Protein AF-W7K175-F1 (afdb_monomer)

Radius of gyration: 33.04 Å; Cα contacts (8 Å, |Δi|>4): 123; chains: 1; bounding box: 94×33×96 Å

Sequence (159 aa):
MSCLRCGCGLGGVAAGVGIFGTVAVKELTKASTVAAIAAAQEAAAAKGAVAGAEAGIKTVISGLQKLDISTLNGQTLVSYFDTTDYTNFKTIAHAINTQYDPSPCVLGRSGASESFCSWVRANFFAPQEISGKVSSTYESIEIGVTSIVSDAKKAAAAA

Solvent-accessible surface area (backbone atoms only — not comparable to full-atom values): 9034 Å² total; per-residue (Å²): 135,88,85,83,85,88,85,81,81,90,77,85,87,76,93,68,57,75,64,54,48,54,50,53,49,51,52,49,50,50,52,51,50,51,51,50,49,49,52,50,49,50,51,48,49,50,50,36,50,50,46,8,49,53,40,17,44,53,40,38,50,55,53,37,44,70,33,75,41,67,57,43,86,92,29,48,48,68,68,41,52,75,80,37,68,69,78,45,32,65,64,54,27,50,37,48,48,70,75,58,47,63,67,30,58,79,72,76,44,90,85,58,52,68,54,35,29,51,51,36,52,56,35,49,64,66,72,81,87,55,90,90,63,83,67,50,71,63,58,9,36,37,53,47,35,43,50,41,36,51,52,9,52,53,41,18,74,71,77

Mean predicted aligned error: 14.16 Å

pLDDT: mean 73.75, std 18.05, range [39.81, 94.88]

Organism: Plasmodium falciparum (isolate NF54) (NCBI:txid5843)

Nearest PDB structures (foldseek):
  7jzk-assembly2_B  TM=7.667E-01  e=3.952E-05  Plasmodium falciparum NF54
  7f9l-assembly2_B  TM=7.455E-01  e=2.096E-04  Plasmodium falciparum 3D7
  7jzk-assembly1_D  TM=7.130E-01  e=7.783E-05  Plasmodium falciparum NF54
  7f9k-assembly1_A  TM=7.420E-01  e=3.350E-04  Plasmodium falciparum 3D7
  7jzi-assembly1_B  TM=7.000E-01  e=6.888E-03  Plasmodium falciparum NF54

InterPro domains:
  IPR006373 Variant surface antigen Rifin [PF02009] (2-156)

Secondary structure (DSSP, 8-state):
-------------SSSSTTHHHHHHHHHHHHHHHHHHHHHHHHHHHHHHHHHHHHHHHHHHHHHHTTT--EETTEEHHHHHHHS-TT-HHHHHHHHHHHH--HHHHHT-BTB-HHHHHHHHHHHSS--SSTT----HHHHHHHHHHHHHHHHHHHHHT-

Structure (mmCIF, N/CA/C/O backbone):
data_AF-W7K175-F1
#
_entry.id   AF-W7K175-F1
#
loop_
_atom_site.group_PDB
_atom_site.id
_atom_site.type_symbol
_atom_site.label_atom_id
_atom_site.label_alt_id
_atom_site.label_comp_id
_atom_site.label_asym_id
_atom_site.label_entity_id
_atom_site.label_seq_id
_atom_site.pdbx_PDB_ins_code
_atom_site.Cartn_x
_atom_site.Cartn_y
_atom_site.Cartn_z
_atom_site.occupancy
_atom_site.B_iso_or_equiv
_atom_site.auth_seq_id
_atom_site.auth_comp_id
_atom_site.auth_asym_id
_atom_site.auth_atom_id
_atom_site.pdbx_PDB_model_num
ATOM 1 N N . MET A 1 1 ? -69.967 -1.216 68.287 1.00 40.09 1 MET A N 1
ATOM 2 C CA . MET A 1 1 ? -69.552 -2.557 68.738 1.00 40.09 1 MET A CA 1
ATOM 3 C C . MET A 1 1 ? -68.047 -2.646 68.584 1.00 40.09 1 MET A C 1
ATOM 5 O O . MET A 1 1 ? -67.544 -2.515 67.476 1.00 40.09 1 MET A O 1
ATOM 9 N N . SER A 1 2 ? -67.354 -2.746 69.707 1.00 51.72 2 SER A N 1
ATOM 10 C CA . SER A 1 2 ? -65.907 -2.890 69.814 1.00 51.72 2 SER A CA 1
ATOM 11 C C . SER A 1 2 ? -65.439 -4.241 69.274 1.00 51.72 2 SER A C 1
ATOM 13 O O . SER A 1 2 ? -66.103 -5.239 69.524 1.00 51.72 2 SER A O 1
ATOM 15 N N . CYS A 1 3 ? -64.247 -4.278 68.680 1.00 49.62 3 CYS A N 1
ATOM 16 C CA . CYS A 1 3 ? -63.283 -5.344 68.946 1.00 49.62 3 CYS A CA 1
ATOM 17 C C . CYS A 1 3 ? -61.890 -4.723 69.084 1.00 49.62 3 CYS A C 1
ATOM 19 O O . CYS A 1 3 ? -61.283 -4.231 68.139 1.00 49.62 3 CYS A O 1
ATOM 21 N N . LEU A 1 4 ? -61.457 -4.713 70.338 1.00 47.25 4 LEU A N 1
ATOM 22 C CA . LEU A 1 4 ? -60.139 -4.402 70.860 1.00 47.25 4 LEU A CA 1
ATOM 23 C C . LEU A 1 4 ? -59.215 -5.624 70.656 1.00 47.25 4 LEU A C 1
ATOM 25 O O . LEU A 1 4 ? -59.696 -6.750 70.748 1.00 47.25 4 LEU A O 1
ATOM 29 N N . ARG A 1 5 ? -57.898 -5.367 70.584 1.00 48.91 5 ARG A N 1
ATOM 30 C CA . ARG A 1 5 ? -56.736 -6.264 70.832 1.00 48.91 5 ARG A CA 1
ATOM 31 C C . ARG A 1 5 ? -56.058 -6.854 69.588 1.00 48.91 5 ARG A C 1
ATOM 33 O O . ARG A 1 5 ? -56.658 -7.583 68.822 1.00 48.91 5 ARG A O 1
ATOM 40 N N . CYS A 1 6 ? -54.844 -6.402 69.269 1.00 51.56 6 CYS A N 1
ATOM 41 C CA . CYS A 1 6 ? -53.541 -6.691 69.906 1.00 51.56 6 CYS A CA 1
ATOM 42 C C . CYS A 1 6 ? -52.856 -7.872 69.203 1.00 51.56 6 CYS A C 1
ATOM 44 O O . CYS A 1 6 ? -53.054 -9.025 69.568 1.00 51.56 6 CYS A O 1
ATOM 46 N N . GLY A 1 7 ? -52.032 -7.546 68.207 1.00 47.09 7 GLY A N 1
ATOM 47 C CA . GLY A 1 7 ? -50.943 -8.386 67.722 1.00 47.09 7 GLY A CA 1
ATOM 48 C C . GLY A 1 7 ? -49.642 -7.635 67.973 1.00 47.09 7 GLY A C 1
ATOM 49 O O . GLY A 1 7 ? -49.230 -6.806 67.169 1.00 47.09 7 GLY A O 1
ATOM 50 N N . CYS A 1 8 ? -49.067 -7.852 69.150 1.00 46.47 8 CYS A N 1
ATOM 51 C CA . CYS A 1 8 ? -47.736 -7.400 69.513 1.00 46.47 8 CYS A CA 1
ATOM 52 C C . CYS A 1 8 ? -46.697 -8.248 68.765 1.00 46.47 8 CYS A C 1
ATOM 54 O O . CYS A 1 8 ? -46.820 -9.469 68.747 1.00 46.47 8 CYS A O 1
ATOM 56 N N . GLY A 1 9 ? -45.645 -7.606 68.257 1.00 43.59 9 GLY A N 1
ATOM 57 C CA . GLY A 1 9 ? -44.321 -8.220 68.236 1.00 43.59 9 GLY A CA 1
ATOM 58 C C . GLY A 1 9 ? -43.821 -8.798 66.911 1.00 43.59 9 GLY A C 1
ATOM 59 O O . GLY A 1 9 ? -44.241 -9.857 66.471 1.00 43.59 9 GLY A O 1
ATOM 60 N N . LEU A 1 10 ? -42.769 -8.134 66.425 1.00 50.47 10 LEU A N 1
ATOM 61 C CA . LEU A 1 10 ? -41.490 -8.749 66.048 1.00 50.47 10 LEU A CA 1
ATOM 62 C C . LEU A 1 10 ? -41.441 -9.662 64.813 1.00 50.47 10 LEU A C 1
ATOM 64 O O . LEU A 1 10 ? -41.695 -10.858 64.851 1.00 50.47 10 LEU A O 1
ATOM 68 N N . GLY A 1 11 ? -40.893 -9.063 63.760 1.00 39.81 11 GLY A N 1
ATOM 69 C CA . GLY A 1 11 ? -40.280 -9.709 62.606 1.00 39.81 11 GLY A CA 1
ATOM 70 C C . GLY A 1 11 ? -40.112 -8.631 61.543 1.00 39.81 11 GLY A C 1
ATOM 71 O O . GLY A 1 11 ? -40.943 -8.483 60.665 1.00 39.81 11 GLY A O 1
ATOM 72 N N . GLY A 1 12 ? -39.204 -7.669 61.710 1.00 50.69 12 GLY A N 1
ATOM 73 C CA . GLY A 1 12 ? -37.810 -7.933 61.379 1.00 50.69 12 GLY A CA 1
ATOM 74 C C . GLY A 1 12 ? -37.719 -8.255 59.886 1.00 50.69 12 GLY A C 1
ATOM 75 O O . GLY A 1 12 ? -38.095 -9.346 59.489 1.00 50.69 12 GLY A O 1
ATOM 76 N N . VAL A 1 13 ? -37.187 -7.324 59.087 1.00 48.06 13 VAL A N 1
ATOM 77 C CA . VAL A 1 13 ? -36.948 -7.450 57.631 1.00 48.06 13 VAL A CA 1
ATOM 78 C C . VAL A 1 13 ? -38.139 -7.094 56.722 1.00 48.06 13 VAL A C 1
ATOM 80 O O . VAL A 1 13 ? -38.710 -7.936 56.048 1.00 48.06 13 VAL A O 1
ATOM 83 N N . ALA A 1 14 ? -38.450 -5.799 56.602 1.00 44.28 14 ALA A N 1
ATOM 84 C CA . ALA A 1 14 ? -39.035 -5.267 55.356 1.00 44.28 14 ALA A CA 1
ATOM 85 C C . ALA A 1 14 ? -38.756 -3.771 55.096 1.00 44.28 14 ALA A C 1
ATOM 87 O O . ALA A 1 14 ? -39.122 -3.256 54.047 1.00 44.28 14 ALA A O 1
ATOM 88 N N . ALA A 1 15 ? -38.060 -3.062 55.993 1.00 41.31 15 ALA A N 1
ATOM 89 C CA . ALA A 1 15 ? -37.684 -1.656 55.791 1.00 41.31 15 ALA A CA 1
ATOM 90 C C . ALA A 1 15 ? -36.301 -1.473 55.121 1.00 41.31 15 ALA A C 1
ATOM 92 O O . ALA A 1 15 ? -35.756 -0.375 55.119 1.00 41.31 15 ALA A O 1
ATOM 93 N N . GLY A 1 16 ? -35.715 -2.547 54.574 1.00 50.16 16 GLY A N 1
ATOM 94 C CA . GLY A 1 16 ? -34.342 -2.559 54.047 1.00 50.16 16 GLY A CA 1
ATOM 95 C C . GLY A 1 16 ? -34.191 -2.947 52.573 1.00 50.16 16 GLY A C 1
ATOM 96 O O . GLY A 1 16 ? -33.074 -2.978 52.084 1.00 50.16 16 GLY A O 1
ATOM 97 N N . VAL A 1 17 ? -35.271 -3.243 51.842 1.00 46.94 17 VAL A N 1
ATOM 98 C CA . VAL A 1 17 ? -35.187 -3.642 50.415 1.00 46.94 17 VAL A CA 1
ATOM 99 C C . VAL A 1 17 ? -35.672 -2.544 49.455 1.00 46.94 17 VAL A C 1
ATOM 101 O O . VAL A 1 17 ? -35.389 -2.599 48.265 1.00 46.94 17 VAL A O 1
ATOM 104 N N . GLY A 1 18 ? -36.317 -1.480 49.946 1.00 41.06 18 GLY A N 1
ATOM 105 C CA . GLY A 1 18 ? -36.782 -0.376 49.089 1.00 41.06 18 GLY A CA 1
ATOM 106 C C . GLY A 1 18 ? -35.688 0.608 48.645 1.00 41.06 18 GLY A C 1
ATOM 107 O O . GLY A 1 18 ? -35.801 1.224 47.588 1.00 41.06 18 GLY A O 1
ATOM 108 N N . ILE A 1 19 ? -34.611 0.745 49.426 1.00 53.12 19 ILE A N 1
ATOM 109 C CA . ILE A 1 19 ? -33.568 1.763 49.190 1.00 53.12 19 ILE A CA 1
ATOM 110 C C . ILE A 1 19 ? -32.304 1.136 48.585 1.00 53.12 19 ILE A C 1
ATOM 112 O O . ILE A 1 19 ? -31.720 1.690 47.659 1.00 53.12 19 ILE A O 1
ATOM 116 N N . PHE A 1 20 ? -31.927 -0.071 49.021 1.00 49.88 20 PHE A N 1
ATOM 117 C CA . PHE A 1 20 ? -30.801 -0.801 48.429 1.00 49.88 20 PHE A CA 1
ATOM 118 C C . PHE A 1 20 ? -31.150 -1.433 47.077 1.00 49.88 20 PHE A C 1
ATOM 120 O O . PHE A 1 20 ? -30.280 -1.529 46.219 1.00 49.88 20 PHE A O 1
ATOM 127 N N . GLY A 1 21 ? -32.416 -1.807 46.849 1.00 43.22 21 GLY A N 1
ATOM 128 C CA . GLY A 1 21 ? -32.866 -2.354 45.567 1.00 43.22 21 GLY A CA 1
ATOM 129 C C . GLY A 1 21 ? -32.820 -1.327 44.435 1.00 43.22 21 GLY A C 1
ATOM 130 O O . GLY A 1 21 ? -32.358 -1.636 43.345 1.00 43.22 21 GLY A O 1
ATOM 131 N N . THR A 1 22 ? -33.218 -0.076 44.688 1.00 48.12 22 THR A N 1
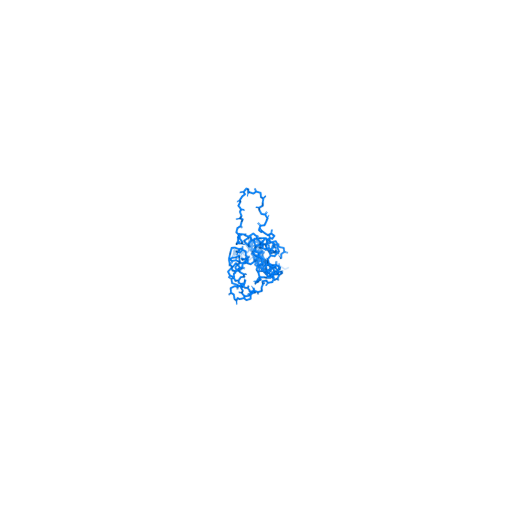ATOM 132 C CA . THR A 1 22 ? -33.179 0.982 43.664 1.00 48.12 22 THR A CA 1
ATOM 133 C C . THR A 1 22 ? -31.757 1.439 43.361 1.00 48.12 22 THR A C 1
ATOM 135 O O . THR A 1 22 ? -31.437 1.622 42.190 1.00 48.12 22 THR A O 1
ATOM 138 N N . VAL A 1 23 ? -30.885 1.561 44.369 1.00 52.12 23 VAL A N 1
ATOM 139 C CA . VAL A 1 23 ? -29.461 1.891 44.175 1.00 52.12 23 VAL A CA 1
ATOM 140 C C . VAL A 1 23 ? -28.723 0.756 43.461 1.00 52.12 23 VAL A C 1
ATOM 142 O O . VAL A 1 23 ? -28.080 1.010 42.448 1.00 52.12 23 VAL A O 1
ATOM 145 N N . ALA A 1 24 ? -28.880 -0.499 43.895 1.00 51.44 24 ALA A N 1
ATOM 146 C CA . ALA A 1 24 ? -28.245 -1.644 43.237 1.00 51.44 24 ALA A CA 1
ATOM 147 C C . ALA A 1 24 ? -28.731 -1.829 41.789 1.00 51.44 24 ALA A C 1
ATOM 149 O O . ALA A 1 24 ? -27.925 -2.114 40.908 1.00 51.44 24 ALA A O 1
ATOM 150 N N . VAL A 1 25 ? -30.021 -1.602 41.508 1.00 54.72 25 VAL A N 1
ATOM 151 C CA . VAL A 1 25 ? -30.558 -1.642 40.138 1.00 54.72 25 VAL A CA 1
ATOM 152 C C . VAL A 1 25 ? -30.046 -0.472 39.299 1.00 54.72 25 VAL A C 1
ATOM 154 O O . VAL A 1 25 ? -29.736 -0.673 38.127 1.00 54.72 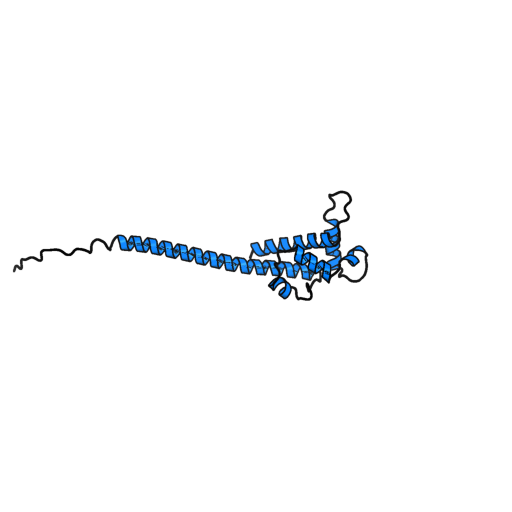25 VAL A O 1
ATOM 157 N N . LYS A 1 26 ? -29.905 0.740 39.853 1.00 50.31 26 LYS A N 1
ATOM 158 C CA . LYS A 1 26 ? -29.358 1.895 39.112 1.00 50.31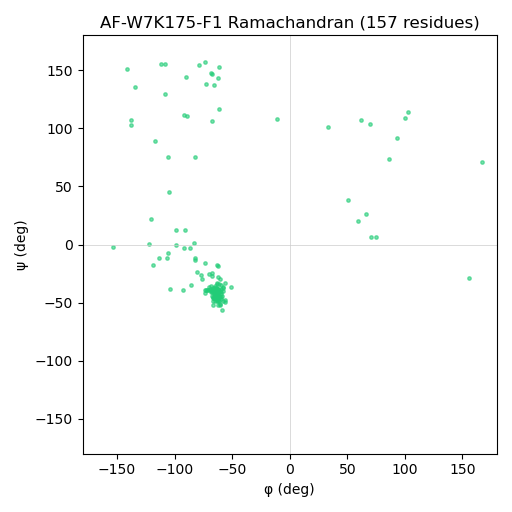 26 LYS A CA 1
ATOM 159 C C . LYS A 1 26 ? -27.889 1.693 38.753 1.00 50.31 26 LYS A C 1
ATOM 161 O O . LYS A 1 26 ? -27.507 2.010 37.629 1.00 50.31 26 LYS A O 1
ATOM 166 N N . GLU A 1 27 ? -27.104 1.126 39.664 1.00 55.06 27 GLU A N 1
ATOM 167 C CA . GLU A 1 27 ? -25.693 0.803 39.440 1.00 55.06 27 GLU A CA 1
ATOM 168 C C . GLU A 1 27 ? -25.518 -0.391 38.487 1.00 55.06 27 GLU A C 1
ATOM 170 O O . GLU A 1 27 ? -24.692 -0.322 37.581 1.00 55.06 27 GLU A O 1
ATOM 175 N N . LEU A 1 28 ? -26.354 -1.435 38.582 1.00 51.66 28 LEU A N 1
ATOM 176 C CA . LEU A 1 28 ? -26.378 -2.548 37.619 1.00 51.66 28 LEU A CA 1
ATOM 177 C C . LEU A 1 28 ? -26.790 -2.064 36.223 1.00 51.66 28 LEU A C 1
ATOM 179 O O . LEU A 1 28 ? -26.155 -2.418 35.235 1.00 51.66 28 LEU A O 1
ATOM 183 N N . THR A 1 29 ? -27.800 -1.195 36.131 1.00 54.19 29 THR A N 1
ATOM 184 C CA . THR A 1 29 ? -28.245 -0.609 34.856 1.00 54.19 29 THR A CA 1
ATOM 185 C C . THR A 1 29 ? -27.152 0.272 34.249 1.00 54.19 29 THR A C 1
ATOM 187 O O . THR A 1 29 ? -26.919 0.189 33.051 1.00 54.19 29 THR A O 1
ATOM 190 N N . LYS A 1 30 ? -26.426 1.063 35.053 1.00 53.47 30 LYS A N 1
ATOM 191 C CA . LYS A 1 30 ? -25.253 1.832 34.598 1.00 53.47 30 LYS A CA 1
ATOM 192 C C . LYS A 1 30 ? -24.106 0.930 34.143 1.00 53.47 30 LYS A C 1
ATOM 194 O O . LYS A 1 30 ? -23.511 1.188 33.105 1.00 53.47 30 LYS A O 1
ATOM 199 N N . ALA A 1 31 ? -23.800 -0.131 34.883 1.00 53.00 31 ALA A N 1
ATOM 200 C CA . ALA A 1 31 ? -22.767 -1.088 34.495 1.00 53.00 31 ALA A CA 1
ATOM 201 C C . ALA A 1 31 ? -23.145 -1.826 33.199 1.00 53.00 31 ALA A C 1
ATOM 203 O O . ALA A 1 31 ? -22.307 -2.006 32.321 1.00 53.00 31 ALA A O 1
ATOM 204 N N . SER A 1 32 ? -24.422 -2.183 33.042 1.00 50.81 32 SER A N 1
ATOM 205 C CA . SER A 1 32 ? -24.964 -2.820 31.841 1.00 50.81 32 SER A CA 1
ATOM 206 C C . SER A 1 32 ? -24.961 -1.882 30.633 1.00 50.81 32 SER A C 1
ATOM 208 O O . SER A 1 32 ? -24.594 -2.313 29.543 1.00 50.81 32 SER A O 1
ATOM 210 N N . THR A 1 33 ? -25.288 -0.596 30.802 1.00 54.56 33 THR A N 1
ATOM 211 C CA . THR A 1 33 ? -25.208 0.379 29.705 1.00 54.56 33 THR A CA 1
ATOM 212 C C . THR A 1 33 ? -23.769 0.699 29.328 1.00 54.56 33 THR A C 1
ATOM 214 O O . THR A 1 33 ? -23.474 0.776 28.142 1.00 54.56 33 THR A O 1
ATOM 217 N N . VAL A 1 34 ? -22.853 0.819 30.292 1.00 53.50 34 VAL A N 1
ATOM 218 C CA . VAL A 1 34 ? -21.418 0.998 30.012 1.00 53.50 34 VAL A CA 1
ATOM 219 C C . VAL A 1 34 ? -20.852 -0.219 29.282 1.00 53.50 34 VAL A C 1
ATOM 221 O O . VAL A 1 34 ? -20.154 -0.048 28.289 1.00 53.50 34 VAL A O 1
ATOM 224 N N . ALA A 1 35 ? -21.199 -1.437 29.704 1.00 56.44 35 ALA A N 1
ATOM 225 C CA . ALA A 1 35 ? -20.787 -2.659 29.018 1.00 56.44 35 ALA A CA 1
ATOM 226 C C . ALA A 1 35 ? -21.383 -2.764 27.604 1.00 56.44 35 ALA A C 1
ATOM 228 O O . ALA A 1 35 ? -20.685 -3.162 26.677 1.00 56.44 35 ALA A O 1
ATOM 229 N N . ALA A 1 36 ? -22.644 -2.366 27.412 1.00 49.19 36 ALA A N 1
ATOM 230 C CA . ALA A 1 36 ? -23.282 -2.343 26.097 1.00 49.19 36 ALA A CA 1
ATOM 231 C C . ALA A 1 36 ? -22.670 -1.282 25.169 1.00 49.19 36 ALA A C 1
ATOM 233 O O . ALA A 1 36 ? -22.476 -1.554 23.989 1.00 49.19 36 ALA A O 1
ATOM 234 N N . ILE A 1 37 ? -22.327 -0.099 25.690 1.00 52.72 37 ILE A N 1
ATOM 235 C CA . ILE A 1 37 ? -21.631 0.952 24.937 1.00 52.72 37 ILE A CA 1
ATOM 236 C C . ILE A 1 37 ? -20.219 0.492 24.586 1.00 52.72 37 ILE A C 1
ATOM 238 O O . ILE A 1 37 ? -19.830 0.617 23.434 1.00 52.72 37 ILE A O 1
ATOM 242 N N . ALA A 1 38 ? -19.484 -0.100 25.530 1.00 55.59 38 ALA A N 1
ATOM 243 C CA . ALA A 1 38 ? -18.162 -0.657 25.271 1.00 55.59 38 ALA A CA 1
ATOM 244 C C . ALA A 1 38 ? -18.228 -1.758 24.204 1.00 55.59 38 ALA A C 1
ATOM 246 O O . ALA A 1 38 ? -17.489 -1.701 23.233 1.00 55.59 38 ALA A O 1
ATOM 247 N N . ALA A 1 39 ? -19.170 -2.698 24.304 1.00 59.44 39 ALA A N 1
ATOM 248 C CA . ALA A 1 39 ? -19.360 -3.743 23.299 1.00 59.44 39 ALA A CA 1
ATOM 249 C C . ALA A 1 39 ? -19.793 -3.184 21.933 1.00 59.44 39 ALA A C 1
ATOM 251 O O . ALA A 1 39 ? -19.334 -3.663 20.900 1.00 59.44 39 ALA A O 1
ATOM 252 N N . ALA A 1 40 ? -20.652 -2.162 21.902 1.00 48.00 40 ALA A N 1
ATOM 253 C CA . ALA A 1 40 ? -21.051 -1.489 20.669 1.00 48.00 40 ALA A CA 1
ATOM 254 C C . ALA A 1 40 ? -19.894 -0.696 20.051 1.00 48.00 40 ALA A C 1
ATOM 256 O O . ALA A 1 40 ? -19.770 -0.660 18.833 1.00 48.00 40 ALA A O 1
ATOM 257 N N . GLN A 1 41 ? -19.041 -0.095 20.876 1.00 49.34 41 GLN A N 1
ATOM 258 C CA . GLN A 1 41 ? -17.866 0.657 20.458 1.00 49.34 41 GLN A CA 1
ATOM 259 C C . GLN A 1 41 ? -16.759 -0.277 19.967 1.00 49.34 41 GLN A C 1
ATOM 261 O O . GLN A 1 41 ? -16.172 0.006 18.933 1.00 49.34 41 GLN A O 1
ATOM 266 N N . GLU A 1 42 ? -16.550 -1.422 20.616 1.00 60.72 42 GLU A N 1
ATOM 267 C CA . GLU A 1 42 ? -15.683 -2.508 20.140 1.00 60.72 42 GLU A CA 1
ATOM 268 C C . GLU A 1 42 ? -16.207 -3.102 18.829 1.00 60.72 42 GLU A C 1
ATOM 270 O O . GLU A 1 42 ? -15.459 -3.261 17.871 1.00 60.72 42 GLU A O 1
ATOM 275 N N . ALA A 1 43 ? -17.513 -3.366 18.724 1.00 59.25 43 ALA A N 1
ATOM 276 C CA . ALA A 1 43 ? -18.114 -3.859 17.487 1.00 59.25 43 ALA A CA 1
ATOM 277 C C . ALA A 1 43 ? -18.060 -2.817 16.358 1.00 59.25 43 ALA A C 1
ATOM 279 O O . ALA A 1 43 ? -17.847 -3.178 15.203 1.00 59.25 43 ALA A O 1
ATOM 280 N N . ALA A 1 44 ? -18.246 -1.532 16.667 1.00 53.34 44 ALA A N 1
ATOM 281 C CA . ALA A 1 44 ? -18.104 -0.439 15.710 1.00 53.34 44 ALA A CA 1
ATOM 282 C C . ALA A 1 44 ? -16.639 -0.233 15.306 1.00 53.34 44 ALA A C 1
ATOM 284 O O . ALA A 1 44 ? -16.371 -0.033 14.127 1.00 53.34 44 ALA A O 1
ATOM 285 N N . ALA A 1 45 ? -15.695 -0.353 16.241 1.00 58.59 45 ALA A N 1
ATOM 286 C CA . ALA A 1 45 ? -14.262 -0.294 15.974 1.00 58.59 45 ALA A CA 1
ATOM 287 C C . ALA A 1 45 ? -13.808 -1.481 15.119 1.00 58.59 45 ALA A C 1
ATOM 289 O O . ALA A 1 45 ? -13.084 -1.286 14.150 1.00 58.59 45 ALA A O 1
ATOM 290 N N . ALA A 1 46 ? -14.290 -2.691 15.405 1.00 64.50 46 ALA A N 1
ATOM 291 C CA . ALA A 1 46 ? -14.022 -3.875 14.597 1.00 64.50 46 ALA A CA 1
ATOM 292 C C . ALA A 1 46 ? -14.615 -3.741 13.186 1.00 64.50 46 ALA A C 1
ATOM 294 O O . ALA A 1 46 ? -13.931 -4.015 12.205 1.00 64.50 46 ALA A O 1
ATOM 295 N N . LYS A 1 47 ? -15.861 -3.263 13.060 1.00 65.38 47 LYS A N 1
ATOM 296 C CA . LYS A 1 47 ? -16.487 -3.007 11.751 1.00 65.38 47 LYS A CA 1
ATOM 297 C C . LYS A 1 47 ? -15.768 -1.911 10.967 1.00 65.38 47 LYS A C 1
ATOM 299 O O . LYS A 1 47 ? -15.543 -2.092 9.777 1.00 65.38 47 LYS A O 1
ATOM 304 N N . GLY A 1 48 ? -15.382 -0.819 11.625 1.00 66.62 48 GLY A N 1
ATOM 305 C CA . GLY A 1 48 ? -14.597 0.258 11.021 1.00 66.62 48 GLY A CA 1
ATOM 306 C C . GLY A 1 48 ? -13.196 -0.200 10.616 1.00 66.62 48 GLY A C 1
ATOM 307 O O . GLY A 1 48 ? -12.719 0.160 9.549 1.00 66.62 48 GLY A O 1
ATOM 308 N N . ALA A 1 49 ? -12.555 -1.070 11.402 1.00 75.19 49 ALA A N 1
ATOM 309 C CA . ALA A 1 49 ? -11.263 -1.656 11.053 1.00 75.19 49 ALA A CA 1
ATOM 310 C C . ALA A 1 49 ? -11.354 -2.568 9.819 1.00 75.19 49 ALA A C 1
ATOM 312 O O . ALA A 1 49 ? -10.475 -2.513 8.961 1.00 75.19 49 ALA A O 1
ATOM 313 N N . VAL A 1 50 ? -12.420 -3.369 9.702 1.00 78.44 50 VAL A N 1
ATOM 314 C CA . VAL A 1 50 ? -12.670 -4.209 8.518 1.00 78.44 50 VAL A CA 1
ATOM 315 C C . VAL A 1 50 ? -12.966 -3.340 7.294 1.00 78.44 50 VAL A C 1
ATOM 317 O O . VAL A 1 50 ? -12.268 -3.464 6.291 1.00 78.44 50 VAL A O 1
ATOM 320 N N . ALA A 1 51 ? -13.910 -2.399 7.399 1.00 78.75 51 ALA A N 1
ATOM 321 C CA . ALA A 1 51 ? -14.257 -1.490 6.304 1.00 78.75 51 ALA A CA 1
ATOM 322 C C . ALA A 1 51 ? -13.051 -0.646 5.849 1.00 78.75 51 ALA A C 1
ATOM 324 O O . ALA A 1 51 ? -12.810 -0.485 4.651 1.00 78.75 51 ALA A O 1
ATOM 325 N N . GLY A 1 52 ? -12.244 -0.169 6.799 1.00 78.88 52 GLY A N 1
ATOM 326 C CA . GLY A 1 52 ? -11.004 0.552 6.533 1.00 78.88 52 GLY A CA 1
ATOM 327 C C . GLY A 1 52 ? -9.954 -0.311 5.840 1.00 78.88 52 GLY A C 1
ATOM 328 O O . GLY A 1 52 ? -9.350 0.126 4.860 1.00 78.88 52 GLY A O 1
ATOM 329 N N . ALA A 1 53 ? -9.753 -1.553 6.286 1.00 80.75 53 ALA A N 1
ATOM 330 C CA . ALA A 1 53 ? -8.839 -2.481 5.623 1.00 80.75 53 ALA A CA 1
ATOM 331 C C . ALA A 1 53 ? -9.281 -2.780 4.181 1.00 80.75 53 ALA A C 1
ATOM 333 O O . ALA A 1 53 ? -8.460 -2.695 3.268 1.00 80.75 53 ALA A O 1
ATOM 334 N N . GLU A 1 54 ? -10.571 -3.038 3.951 1.00 83.38 54 GLU A N 1
ATOM 335 C CA . GLU A 1 54 ? -11.126 -3.262 2.610 1.00 83.38 54 GLU A CA 1
ATOM 336 C C . GLU A 1 54 ? -10.942 -2.034 1.702 1.00 83.38 54 GLU A C 1
ATOM 338 O O . GLU A 1 54 ? -10.501 -2.164 0.555 1.00 83.38 54 GLU A O 1
ATOM 343 N N . ALA A 1 55 ? -11.219 -0.829 2.210 1.00 86.19 55 ALA A N 1
ATOM 344 C CA . ALA A 1 55 ? -11.027 0.421 1.474 1.00 86.19 55 ALA A CA 1
ATOM 345 C C . ALA A 1 55 ? -9.548 0.677 1.133 1.00 86.19 55 ALA A C 1
ATOM 347 O O . ALA A 1 55 ? -9.224 1.072 0.004 1.00 86.19 55 ALA A O 1
ATOM 348 N N . GLY A 1 56 ? -8.644 0.409 2.079 1.00 86.00 56 GLY A N 1
ATOM 349 C CA . GLY A 1 56 ? -7.200 0.496 1.878 1.00 86.00 56 GLY A CA 1
ATOM 350 C C . GLY A 1 56 ? -6.714 -0.484 0.810 1.00 86.00 56 GLY A C 1
ATOM 351 O O . GLY A 1 56 ? -6.105 -0.065 -0.178 1.00 86.00 56 GLY A O 1
ATOM 352 N N . ILE A 1 57 ? -7.060 -1.767 0.937 1.00 89.56 57 ILE A N 1
ATOM 353 C CA . ILE A 1 57 ? -6.701 -2.817 -0.030 1.00 89.56 57 ILE A CA 1
ATOM 354 C C . ILE A 1 57 ? -7.229 -2.469 -1.424 1.00 89.56 57 ILE A C 1
ATOM 356 O O . ILE A 1 57 ? -6.467 -2.470 -2.392 1.00 89.56 57 ILE A O 1
ATOM 360 N N . LYS A 1 58 ? -8.505 -2.085 -1.546 1.00 90.69 58 LYS A N 1
ATOM 361 C CA . LYS A 1 58 ? -9.105 -1.686 -2.828 1.00 90.69 58 LYS A CA 1
ATOM 362 C C . LYS A 1 58 ? -8.361 -0.520 -3.477 1.00 90.69 58 LYS A C 1
ATOM 364 O O . LYS A 1 58 ? -8.198 -0.498 -4.701 1.00 90.69 58 LYS A O 1
ATOM 369 N N . THR A 1 59 ? -7.896 0.433 -2.672 1.00 93.31 59 THR A N 1
ATOM 370 C CA . THR A 1 59 ? -7.113 1.581 -3.147 1.00 93.31 59 THR A CA 1
ATOM 371 C C . THR A 1 59 ? -5.748 1.145 -3.672 1.00 93.31 59 THR A C 1
ATOM 373 O O . THR A 1 59 ? -5.373 1.564 -4.769 1.00 93.31 59 THR A O 1
ATOM 376 N N . VAL A 1 60 ? -5.044 0.253 -2.965 1.00 93.38 60 VAL A N 1
ATOM 377 C CA . VAL A 1 60 ? -3.770 -0.311 -3.446 1.00 93.38 60 VAL A CA 1
ATOM 378 C C . VAL A 1 60 ? -3.971 -1.088 -4.746 1.00 93.38 60 VAL A C 1
ATOM 380 O O . VAL A 1 60 ? -3.267 -0.824 -5.718 1.00 93.38 60 VAL A O 1
ATOM 383 N N . ILE A 1 61 ? -4.963 -1.982 -4.807 1.00 93.31 61 ILE A N 1
ATOM 384 C CA . ILE A 1 61 ? -5.279 -2.766 -6.013 1.00 93.31 61 ILE A CA 1
ATOM 385 C C . ILE A 1 61 ? -5.546 -1.841 -7.202 1.00 93.31 61 ILE A C 1
ATOM 387 O O . ILE A 1 61 ? -4.946 -2.003 -8.262 1.00 93.31 61 ILE A O 1
ATOM 391 N N . SER A 1 62 ? -6.397 -0.832 -7.010 1.00 92.81 62 SER A N 1
ATOM 392 C CA . SER A 1 62 ? -6.728 0.135 -8.062 1.00 92.81 62 SER A CA 1
ATOM 393 C C . SER A 1 62 ? -5.506 0.945 -8.504 1.00 92.81 62 SER A C 1
ATOM 395 O O . SER A 1 62 ? -5.368 1.260 -9.684 1.00 92.81 62 SER A O 1
ATOM 397 N N . GLY A 1 63 ? -4.623 1.302 -7.567 1.00 93.06 63 GLY A N 1
ATOM 398 C CA . GLY A 1 63 ? -3.364 1.986 -7.852 1.00 93.06 63 GLY A CA 1
ATOM 399 C C . GLY A 1 63 ? -2.436 1.140 -8.718 1.00 93.06 63 GLY A C 1
ATOM 400 O O . GLY A 1 63 ? -1.938 1.635 -9.722 1.00 93.06 63 GLY A O 1
ATOM 401 N N . LEU A 1 64 ? -2.264 -0.140 -8.381 1.00 93.06 64 LEU A N 1
ATOM 402 C CA . LEU A 1 64 ? -1.414 -1.072 -9.126 1.00 93.06 64 LEU A CA 1
ATOM 403 C C . LEU A 1 64 ? -1.979 -1.403 -10.515 1.00 93.06 64 LEU A C 1
ATOM 405 O O . LEU A 1 64 ? -1.237 -1.398 -11.494 1.00 93.06 64 LEU A O 1
ATOM 409 N N . GLN A 1 65 ? -3.292 -1.599 -10.637 1.00 92.06 65 GLN A N 1
ATOM 410 C CA . GLN A 1 65 ? -3.931 -1.879 -11.928 1.00 92.06 65 GLN A CA 1
ATOM 411 C C . GLN A 1 65 ? -3.786 -0.729 -12.930 1.00 92.06 65 GLN A C 1
ATOM 413 O O . GLN A 1 65 ? -3.628 -0.977 -14.121 1.00 92.06 65 GLN A O 1
ATOM 418 N N . LYS A 1 66 ? -3.773 0.529 -12.466 1.00 93.38 66 LYS A N 1
ATOM 419 C CA . LYS A 1 66 ? -3.492 1.699 -13.325 1.00 93.38 66 LYS A CA 1
ATOM 420 C C . LYS A 1 66 ? -2.077 1.692 -13.915 1.00 93.38 66 LYS A C 1
ATOM 422 O O . LYS A 1 66 ? -1.820 2.426 -14.863 1.00 93.38 66 LYS A O 1
ATOM 427 N N . LEU A 1 67 ? -1.177 0.896 -13.344 1.00 92.31 67 LEU A N 1
ATOM 428 C CA . LEU A 1 67 ? 0.200 0.702 -13.797 1.00 92.31 67 LEU A CA 1
ATOM 429 C C . LEU A 1 67 ? 0.356 -0.582 -14.631 1.00 92.31 67 LEU A C 1
ATOM 431 O O . LEU A 1 67 ? 1.474 -1.042 -14.832 1.00 92.31 67 LEU A O 1
ATOM 435 N N . ASP A 1 68 ? -0.753 -1.198 -15.056 1.00 91.50 68 ASP A N 1
ATOM 436 C CA . ASP A 1 68 ? -0.806 -2.515 -15.708 1.00 91.50 68 ASP A CA 1
ATOM 437 C C . ASP A 1 68 ? -0.241 -3.670 -14.852 1.00 91.50 68 ASP A C 1
ATOM 439 O O . ASP A 1 68 ? 0.068 -4.757 -15.349 1.00 91.50 68 ASP A O 1
ATOM 443 N N . ILE A 1 69 ? -0.165 -3.484 -13.531 1.00 91.50 69 ILE A N 1
ATOM 444 C CA . ILE A 1 69 ? 0.188 -4.542 -12.583 1.00 91.50 69 ILE A CA 1
ATOM 445 C C . ILE A 1 69 ? -1.103 -5.239 -12.159 1.00 91.50 69 ILE A C 1
ATOM 447 O O . ILE A 1 69 ? -1.933 -4.669 -11.457 1.00 91.50 69 ILE A O 1
ATOM 451 N N . SER A 1 70 ? -1.276 -6.487 -12.590 1.00 90.94 70 SER A N 1
ATOM 452 C CA . SER A 1 70 ? -2.481 -7.289 -12.309 1.00 90.94 70 SER A CA 1
ATOM 453 C C . SER A 1 70 ? -2.214 -8.494 -11.406 1.00 90.94 70 SER A C 1
ATOM 455 O O . SER A 1 70 ? -3.150 -9.122 -10.907 1.00 90.94 70 SER A O 1
ATOM 457 N N . THR A 1 71 ? -0.941 -8.817 -11.180 1.00 90.56 71 THR A N 1
ATOM 458 C CA . THR A 1 71 ? -0.511 -9.939 -10.344 1.00 90.56 71 THR A CA 1
ATOM 459 C C . THR A 1 71 ? 0.714 -9.562 -9.531 1.00 90.56 71 THR A C 1
ATOM 461 O O . THR A 1 71 ? 1.506 -8.749 -9.993 1.00 90.56 71 THR A O 1
ATOM 464 N N . LEU A 1 72 ? 0.881 -10.177 -8.362 1.00 90.56 72 LEU A N 1
ATOM 465 C CA . LEU A 1 72 ? 2.099 -10.118 -7.552 1.00 90.56 72 LEU A CA 1
ATOM 466 C C . LEU A 1 72 ? 2.446 -11.526 -7.067 1.00 90.56 72 LEU A C 1
ATOM 468 O O . LEU A 1 72 ? 1.563 -12.269 -6.640 1.00 90.56 72 LEU A O 1
ATOM 472 N N . ASN A 1 73 ? 3.722 -11.916 -7.151 1.00 86.62 73 ASN A N 1
ATOM 473 C CA . ASN A 1 73 ? 4.197 -13.268 -6.812 1.00 86.62 73 ASN A CA 1
ATOM 474 C C . ASN A 1 73 ? 3.395 -14.392 -7.504 1.00 86.62 73 ASN A C 1
ATOM 476 O O . ASN A 1 73 ? 3.099 -15.421 -6.899 1.00 86.62 73 ASN A O 1
ATOM 480 N N . GLY A 1 74 ? 2.995 -14.180 -8.762 1.00 87.81 74 GLY A N 1
ATOM 481 C CA . GLY A 1 74 ? 2.197 -15.150 -9.526 1.00 87.81 74 GLY A CA 1
ATOM 482 C C . GLY A 1 74 ? 0.743 -15.303 -9.059 1.00 87.81 74 GLY A C 1
ATOM 483 O O . GLY A 1 74 ? 0.033 -16.166 -9.567 1.00 87.81 74 GLY A O 1
ATOM 484 N N . GLN A 1 75 ? 0.286 -14.472 -8.122 1.00 83.94 75 GLN A N 1
ATOM 485 C CA . GLN A 1 75 ? -1.083 -14.461 -7.610 1.00 83.94 75 GLN A CA 1
ATOM 486 C C . GLN A 1 75 ? -1.837 -13.231 -8.109 1.00 83.94 75 GLN A C 1
ATOM 488 O O . GLN A 1 75 ? -1.235 -12.197 -8.401 1.00 83.94 75 GLN A O 1
ATOM 493 N N . THR A 1 76 ? -3.168 -13.316 -8.174 1.00 89.81 76 THR A N 1
ATOM 494 C CA . THR A 1 76 ? -3.997 -12.120 -8.393 1.00 89.81 76 THR A CA 1
ATOM 495 C C . THR A 1 76 ? -3.800 -11.132 -7.245 1.00 89.81 76 THR A C 1
ATOM 497 O O . THR A 1 76 ? -3.504 -11.542 -6.122 1.00 89.81 76 THR A O 1
ATOM 500 N N . LEU A 1 77 ? -3.986 -9.834 -7.498 1.00 85.00 77 LEU A N 1
ATOM 501 C CA . LEU A 1 77 ? -3.836 -8.829 -6.440 1.00 85.00 77 LEU A CA 1
ATOM 502 C C . LEU A 1 77 ? -4.770 -9.079 -5.248 1.00 85.00 77 LEU A C 1
ATOM 504 O O . LEU A 1 77 ? -4.355 -8.884 -4.114 1.00 85.00 77 LEU A O 1
ATOM 508 N N . VAL A 1 78 ? -5.996 -9.554 -5.497 1.00 82.38 78 VAL A N 1
ATOM 509 C CA . VAL A 1 78 ? -6.948 -9.910 -4.433 1.00 82.38 78 VAL A CA 1
ATOM 510 C C . VAL A 1 78 ? -6.345 -10.991 -3.533 1.00 82.38 78 VAL A C 1
ATOM 512 O O . VAL A 1 78 ? -6.131 -10.748 -2.353 1.00 82.38 78 VAL A O 1
ATOM 515 N N . SER A 1 79 ? -5.938 -12.127 -4.109 1.00 80.88 79 SER A N 1
ATOM 516 C CA . SER A 1 79 ? -5.336 -13.235 -3.348 1.00 80.88 79 SER A CA 1
ATOM 517 C C . SER A 1 79 ? -4.030 -12.847 -2.647 1.00 80.88 79 SER A C 1
ATOM 519 O O . SER A 1 79 ? -3.725 -13.336 -1.561 1.00 80.88 79 SER A O 1
ATOM 521 N N . TYR A 1 80 ? -3.246 -11.958 -3.258 1.00 83.62 80 TYR A N 1
ATOM 522 C CA . TYR A 1 80 ? -2.010 -11.458 -2.668 1.00 83.62 80 TYR A CA 1
ATOM 523 C C . TYR A 1 80 ? -2.278 -10.639 -1.395 1.00 83.62 80 TYR A C 1
ATOM 525 O O . TYR A 1 80 ? -1.625 -10.865 -0.375 1.00 83.62 80 TYR A O 1
ATOM 533 N N . PHE A 1 81 ? -3.252 -9.724 -1.428 1.00 85.81 81 PHE A N 1
ATOM 534 C CA . PHE A 1 81 ? -3.594 -8.863 -0.289 1.00 85.81 81 PHE A CA 1
ATOM 535 C C . PHE A 1 81 ? -4.521 -9.518 0.745 1.00 85.81 81 PHE A C 1
ATOM 537 O O . PHE A 1 81 ? -4.615 -9.007 1.856 1.00 85.81 81 PHE A O 1
ATOM 544 N N . ASP A 1 82 ? -5.115 -10.676 0.445 1.00 80.56 82 ASP A N 1
ATOM 545 C CA . ASP A 1 82 ? -5.793 -11.506 1.456 1.00 80.56 82 ASP A CA 1
ATOM 546 C C . ASP A 1 82 ? -4.821 -12.001 2.542 1.00 80.56 82 ASP A C 1
ATOM 548 O O . ASP A 1 82 ? -5.215 -12.266 3.677 1.00 80.56 82 ASP A O 1
ATOM 552 N N . THR A 1 83 ? -3.538 -12.143 2.193 1.00 79.62 83 THR A N 1
ATOM 553 C CA . THR A 1 83 ? -2.492 -12.674 3.086 1.00 79.62 83 THR A CA 1
ATOM 554 C C . THR A 1 83 ? -1.365 -11.684 3.369 1.00 79.62 83 THR A C 1
ATOM 556 O O . THR A 1 83 ? -0.621 -11.858 4.335 1.00 79.62 83 THR A O 1
ATOM 559 N N . THR A 1 84 ? -1.234 -10.637 2.553 1.00 79.62 84 THR A N 1
ATOM 560 C CA . THR A 1 84 ? -0.178 -9.628 2.669 1.00 79.62 84 THR A CA 1
ATOM 561 C C . THR A 1 84 ? -0.751 -8.310 3.162 1.00 79.62 84 THR A C 1
ATOM 563 O O . THR A 1 84 ? -1.680 -7.766 2.573 1.00 79.62 84 THR A O 1
ATOM 566 N N . ASP A 1 85 ? -0.135 -7.746 4.198 1.00 86.12 85 ASP A N 1
ATOM 567 C CA . ASP A 1 85 ? -0.482 -6.417 4.697 1.00 86.12 85 ASP A CA 1
ATOM 568 C C . ASP A 1 85 ? -0.245 -5.346 3.616 1.00 86.12 85 ASP A C 1
ATOM 570 O O . ASP A 1 85 ? 0.892 -5.091 3.202 1.00 86.12 85 ASP A O 1
ATOM 574 N N . TYR A 1 86 ? -1.325 -4.686 3.185 1.00 86.62 86 TYR A N 1
ATOM 575 C CA . TYR A 1 86 ? -1.285 -3.625 2.177 1.00 86.62 86 TYR A CA 1
ATOM 576 C C . TYR A 1 86 ? -0.449 -2.413 2.617 1.00 86.62 86 TYR A C 1
ATOM 578 O O . TYR A 1 86 ? -0.044 -1.609 1.779 1.00 86.62 86 TYR A O 1
ATOM 586 N N . THR A 1 87 ? -0.174 -2.259 3.916 1.00 91.50 87 THR A N 1
ATOM 587 C CA . THR A 1 87 ? 0.655 -1.174 4.449 1.00 91.50 87 THR A CA 1
ATOM 588 C C . THR A 1 87 ? 2.155 -1.452 4.346 1.00 91.50 87 THR A C 1
ATOM 590 O O . THR A 1 87 ? 2.963 -0.522 4.473 1.00 91.50 87 THR A O 1
ATOM 593 N N . ASN A 1 88 ? 2.547 -2.700 4.067 1.00 90.31 88 ASN A N 1
ATOM 594 C CA . ASN A 1 88 ? 3.939 -3.107 3.932 1.00 90.31 88 ASN A CA 1
ATOM 595 C C . ASN A 1 88 ? 4.477 -2.796 2.527 1.00 90.31 88 ASN A C 1
ATOM 597 O O . ASN A 1 88 ? 4.665 -3.671 1.676 1.00 90.31 88 ASN A O 1
ATOM 601 N N . PHE A 1 89 ? 4.752 -1.511 2.297 1.00 91.88 89 PHE A N 1
ATOM 602 C CA . PHE A 1 89 ? 5.237 -1.007 1.012 1.00 91.88 89 PHE A CA 1
ATOM 603 C C .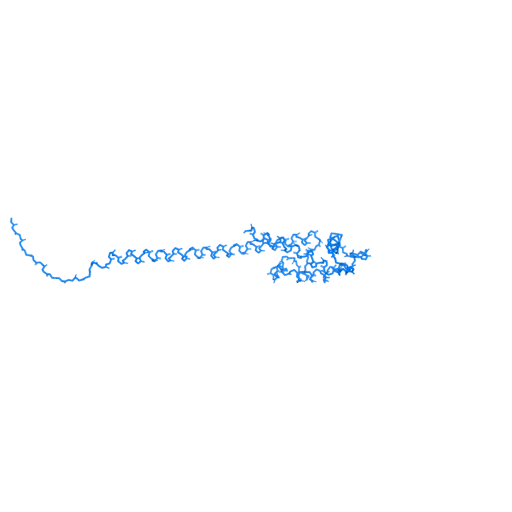 PHE A 1 89 ? 6.519 -1.706 0.532 1.00 91.88 89 PHE A C 1
ATOM 605 O O . PHE A 1 89 ? 6.675 -1.902 -0.667 1.00 91.88 89 PHE A O 1
ATOM 612 N N . LYS A 1 90 ? 7.412 -2.133 1.439 1.00 94.06 90 LYS A N 1
ATOM 613 C CA . LYS A 1 90 ? 8.663 -2.824 1.079 1.00 94.06 90 LYS A CA 1
ATOM 614 C C . LYS A 1 90 ? 8.393 -4.182 0.445 1.00 94.06 90 LYS A C 1
ATOM 616 O O . LYS A 1 90 ? 8.960 -4.504 -0.593 1.00 94.06 90 LYS A O 1
ATOM 621 N N . THR A 1 91 ? 7.498 -4.967 1.044 1.00 91.62 91 THR A N 1
ATOM 622 C CA . THR A 1 91 ? 7.114 -6.279 0.507 1.00 91.62 91 THR A CA 1
ATOM 623 C C . THR A 1 91 ? 6.441 -6.141 -0.857 1.00 91.62 91 THR A C 1
ATOM 625 O O . THR A 1 91 ? 6.755 -6.894 -1.777 1.00 91.62 91 THR A O 1
ATOM 628 N N . ILE A 1 92 ? 5.571 -5.142 -1.021 1.00 92.00 92 ILE A N 1
ATOM 629 C CA . ILE A 1 92 ? 4.918 -4.847 -2.303 1.00 92.00 92 ILE A CA 1
ATOM 630 C C . ILE A 1 92 ? 5.952 -4.399 -3.350 1.00 92.00 92 ILE A C 1
ATOM 632 O O . ILE A 1 92 ? 5.978 -4.942 -4.452 1.00 92.00 92 ILE A O 1
ATOM 636 N N . ALA A 1 93 ? 6.840 -3.462 -3.005 1.00 93.69 93 ALA A N 1
ATOM 637 C CA . ALA A 1 93 ? 7.892 -2.964 -3.891 1.00 93.69 93 ALA A CA 1
ATOM 638 C C . ALA A 1 93 ? 8.837 -4.080 -4.350 1.00 93.69 93 ALA A C 1
ATOM 640 O O . ALA A 1 93 ? 9.150 -4.179 -5.536 1.00 93.69 93 ALA A O 1
ATOM 641 N N . HIS A 1 94 ? 9.233 -4.966 -3.436 1.00 93.00 94 HIS A N 1
ATOM 642 C CA . HIS A 1 94 ? 10.042 -6.137 -3.754 1.00 93.00 94 HIS A CA 1
ATOM 643 C C . HIS A 1 94 ? 9.334 -7.082 -4.735 1.00 93.00 94 HIS A C 1
ATOM 645 O O . HIS A 1 94 ? 9.946 -7.523 -5.711 1.00 93.00 94 HIS A O 1
ATOM 651 N N . ALA A 1 95 ? 8.050 -7.383 -4.511 1.00 93.06 95 ALA A N 1
ATOM 652 C CA . ALA A 1 95 ? 7.270 -8.235 -5.410 1.00 93.06 95 ALA A CA 1
ATOM 653 C C . ALA A 1 95 ? 7.160 -7.628 -6.820 1.00 93.06 95 ALA A C 1
ATOM 655 O O . ALA A 1 95 ? 7.394 -8.325 -7.808 1.00 93.06 95 ALA A O 1
ATOM 656 N N . ILE A 1 96 ? 6.893 -6.319 -6.915 1.00 93.50 96 ILE A N 1
ATOM 657 C CA . ILE A 1 96 ? 6.855 -5.587 -8.191 1.00 93.50 96 ILE A CA 1
ATOM 658 C C . ILE A 1 96 ? 8.213 -5.654 -8.888 1.00 93.50 96 ILE A C 1
ATOM 660 O O . ILE A 1 96 ? 8.289 -6.056 -10.046 1.00 93.50 96 ILE A O 1
ATOM 664 N N . ASN A 1 97 ? 9.289 -5.302 -8.181 1.00 90.75 97 ASN A N 1
ATOM 665 C CA . ASN A 1 97 ? 10.636 -5.278 -8.744 1.00 90.75 97 ASN A CA 1
ATOM 666 C C . ASN A 1 97 ? 11.068 -6.653 -9.269 1.00 90.75 97 ASN A C 1
ATOM 668 O O . ASN A 1 97 ? 11.710 -6.741 -10.309 1.00 90.75 97 ASN A O 1
ATOM 672 N N . THR A 1 98 ? 10.697 -7.720 -8.561 1.00 90.38 98 THR A N 1
ATOM 673 C CA . THR A 1 98 ? 11.06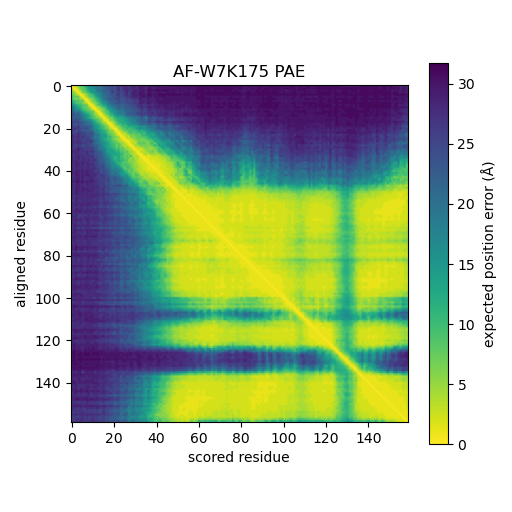3 -9.093 -8.930 1.00 90.38 98 THR A CA 1
ATOM 674 C C . THR A 1 98 ? 10.271 -9.596 -10.135 1.00 90.38 98 THR A C 1
ATOM 676 O O . THR A 1 98 ? 10.835 -10.262 -10.997 1.00 90.38 98 THR A O 1
ATOM 679 N N . GLN A 1 99 ? 8.968 -9.307 -10.202 1.00 90.88 99 GLN A N 1
ATOM 680 C CA . GLN A 1 99 ? 8.098 -9.856 -11.245 1.00 90.88 99 GLN A CA 1
ATOM 681 C C . GLN A 1 99 ? 8.101 -9.030 -12.537 1.00 90.88 99 GLN A C 1
ATOM 683 O O . GLN A 1 99 ? 7.981 -9.605 -13.617 1.00 90.88 99 GLN A O 1
ATOM 688 N N . TYR A 1 100 ? 8.213 -7.705 -12.434 1.00 87.19 100 TYR A N 1
ATOM 689 C CA . TYR A 1 100 ? 8.057 -6.793 -13.570 1.00 87.19 100 TYR A CA 1
ATOM 690 C C . TYR A 1 100 ? 9.368 -6.203 -14.083 1.00 87.19 100 TYR A C 1
ATOM 692 O O . TYR A 1 100 ? 9.312 -5.542 -15.111 1.00 87.19 100 TYR A O 1
ATOM 700 N N . ASP A 1 101 ? 10.494 -6.434 -13.391 1.00 83.00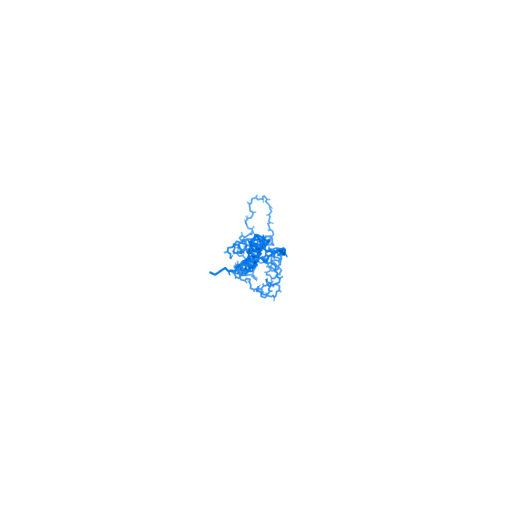 101 ASP A N 1
ATOM 701 C CA . ASP A 1 101 ? 11.847 -5.931 -13.690 1.00 83.00 101 ASP A CA 1
ATOM 702 C C . ASP A 1 101 ? 11.871 -4.530 -14.337 1.00 83.00 101 ASP A C 1
ATOM 704 O O . ASP A 1 101 ? 11.679 -4.381 -15.541 1.00 83.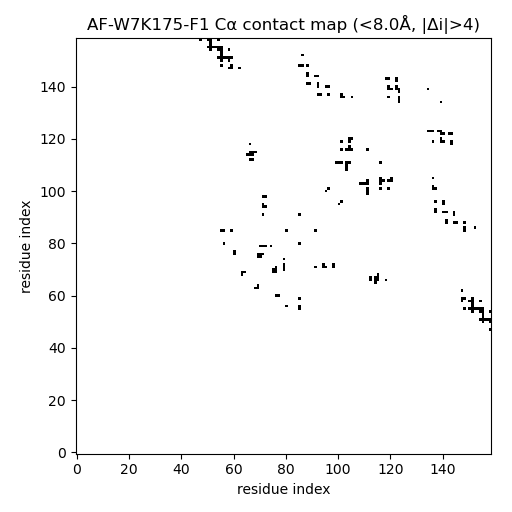00 101 ASP A O 1
ATOM 708 N N . PRO A 1 102 ? 12.164 -3.457 -13.592 1.00 82.69 102 PRO A N 1
ATOM 709 C CA . PRO A 1 102 ? 12.040 -2.105 -14.125 1.00 82.69 102 PRO A CA 1
ATOM 710 C C . PRO A 1 102 ? 13.262 -1.651 -14.945 1.00 82.69 102 PRO A C 1
ATOM 712 O O . PRO A 1 102 ? 13.295 -0.517 -15.431 1.00 82.69 102 PRO A O 1
ATOM 715 N N . SER A 1 103 ? 14.276 -2.508 -15.113 1.00 79.38 103 SER A N 1
ATOM 716 C CA . SER A 1 103 ? 15.478 -2.220 -15.908 1.00 79.38 103 SER A CA 1
ATOM 717 C C . SER A 1 103 ? 15.200 -1.707 -17.340 1.00 79.38 103 SER A C 1
ATOM 719 O O . SER A 1 103 ? 15.895 -0.777 -17.778 1.00 79.38 103 SER A O 1
ATOM 721 N N . PRO A 1 104 ? 14.161 -2.182 -18.067 1.00 82.44 104 PRO A N 1
ATOM 722 C CA . PRO A 1 104 ? 13.856 -1.711 -19.415 1.00 82.44 104 PRO A CA 1
ATOM 723 C C . PRO A 1 104 ? 13.371 -0.256 -19.440 1.00 82.44 104 PRO A C 1
ATOM 725 O O . PRO A 1 104 ? 13.605 0.444 -20.425 1.00 82.44 104 PRO A O 1
ATOM 728 N N . CYS A 1 105 ? 12.769 0.232 -18.348 1.00 84.38 105 CYS A N 1
ATOM 729 C CA . CYS A 1 105 ? 12.190 1.575 -18.255 1.00 84.38 105 CYS A CA 1
ATOM 730 C C . CYS A 1 105 ? 13.231 2.705 -18.299 1.00 84.38 105 CYS A C 1
ATOM 732 O O . CYS A 1 105 ? 12.904 3.834 -18.689 1.00 84.38 105 CYS A O 1
ATOM 734 N N . VAL A 1 106 ? 14.474 2.393 -17.912 1.00 75.75 106 VAL A N 1
ATOM 735 C CA . VAL A 1 106 ? 15.631 3.304 -17.947 1.00 75.75 106 VAL A CA 1
ATOM 736 C C . VAL A 1 106 ? 16.402 3.161 -19.261 1.00 75.75 106 VAL A C 1
ATOM 738 O O . VAL A 1 106 ? 16.843 4.155 -19.829 1.00 75.75 106 VAL A O 1
ATOM 741 N N . LEU A 1 107 ? 16.540 1.931 -19.764 1.00 73.38 107 LEU A N 1
ATOM 742 C CA . LEU A 1 107 ? 17.340 1.618 -20.954 1.00 73.38 107 LEU A CA 1
ATOM 743 C C . LEU A 1 107 ? 16.572 1.760 -22.280 1.00 73.38 107 LEU A C 1
ATOM 745 O O . LEU A 1 107 ? 17.159 1.558 -23.341 1.00 73.38 107 LEU A O 1
ATOM 749 N N . GLY A 1 108 ? 15.272 2.077 -22.239 1.00 67.06 108 GLY A N 1
ATOM 750 C CA . GLY A 1 108 ? 14.427 2.194 -23.434 1.00 67.06 108 GLY A CA 1
ATOM 751 C C . GLY A 1 108 ? 14.227 0.862 -24.159 1.00 67.06 108 GLY A C 1
ATOM 752 O O . GLY A 1 108 ? 14.027 0.834 -25.373 1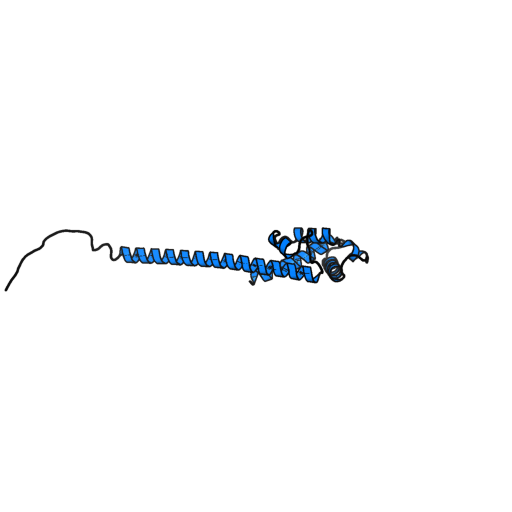.00 67.06 108 GLY A O 1
ATOM 753 N N . ARG A 1 109 ? 14.332 -0.255 -23.431 1.00 73.00 109 ARG A N 1
ATOM 754 C CA . ARG A 1 109 ? 14.154 -1.602 -23.981 1.00 73.00 109 ARG A CA 1
ATOM 755 C C . ARG A 1 109 ? 12.683 -2.008 -23.866 1.00 73.00 109 ARG A C 1
ATOM 757 O O . ARG A 1 109 ? 12.016 -1.701 -22.886 1.00 73.00 109 ARG A O 1
ATOM 764 N N . SER A 1 110 ? 12.187 -2.734 -24.861 1.00 69.38 110 SER A N 1
ATOM 765 C CA . SER A 1 110 ? 10.851 -3.335 -24.834 1.00 69.38 110 SER A CA 1
ATOM 766 C C . SER A 1 110 ? 10.768 -4.417 -23.749 1.00 69.38 110 SER A C 1
ATOM 768 O O . SER A 1 110 ? 11.688 -5.224 -23.624 1.00 69.38 110 SER A O 1
ATOM 770 N N . GLY A 1 111 ? 9.677 -4.463 -22.982 1.00 72.38 111 GLY A N 1
ATOM 771 C CA . GLY A 1 111 ? 9.455 -5.528 -21.992 1.00 72.38 111 GLY A CA 1
ATOM 772 C C . GLY A 1 111 ? 8.527 -5.149 -20.840 1.00 72.38 111 GLY A C 1
ATOM 773 O O . GLY A 1 111 ? 7.821 -6.010 -20.331 1.00 72.38 111 GLY A O 1
ATOM 774 N N . ALA A 1 112 ? 8.477 -3.867 -20.480 1.00 83.25 112 ALA A N 1
ATOM 775 C CA . ALA A 1 112 ? 7.583 -3.334 -19.457 1.00 83.25 112 ALA A CA 1
ATOM 776 C C . ALA A 1 112 ? 6.517 -2.413 -20.077 1.00 83.25 112 ALA A C 1
ATOM 778 O O . ALA A 1 112 ? 6.724 -1.870 -21.164 1.00 83.25 112 ALA A O 1
ATOM 779 N N . SER A 1 113 ? 5.368 -2.258 -19.409 1.00 88.12 113 SER A N 1
ATOM 780 C CA . SER A 1 113 ? 4.300 -1.372 -19.884 1.00 88.12 113 SER A CA 1
ATOM 781 C C . SER A 1 113 ? 4.723 0.097 -19.798 1.00 88.12 113 SER A C 1
ATOM 783 O O . SER A 1 113 ? 5.452 0.507 -18.892 1.00 88.12 113 SER A O 1
ATOM 785 N N . GLU A 1 114 ? 4.229 0.921 -20.725 1.00 88.69 114 GLU A N 1
ATOM 786 C CA . GLU A 1 114 ? 4.508 2.363 -20.718 1.00 88.69 114 GLU A CA 1
ATOM 787 C C . GLU A 1 114 ? 3.955 3.051 -19.462 1.00 88.69 114 GLU A C 1
ATOM 789 O O . GLU A 1 114 ? 4.583 3.967 -18.936 1.00 88.69 114 GLU A O 1
ATOM 794 N N . SER A 1 115 ? 2.816 2.589 -18.937 1.00 90.50 115 SER A N 1
ATOM 795 C CA . SER A 1 115 ? 2.231 3.085 -17.684 1.00 90.50 115 SER A CA 1
ATOM 796 C C . SER A 1 115 ? 3.168 2.835 -16.495 1.00 90.50 115 SER A C 1
ATOM 798 O O . SER A 1 115 ? 3.489 3.769 -15.753 1.00 90.50 115 SER A O 1
ATOM 800 N N . PHE A 1 116 ? 3.682 1.609 -16.365 1.00 90.50 116 PHE A N 1
ATOM 801 C CA . PHE A 1 116 ? 4.643 1.227 -15.339 1.00 90.50 116 PHE A CA 1
ATOM 802 C C . PHE A 1 116 ? 5.948 2.001 -15.491 1.00 90.50 116 PHE A C 1
ATOM 804 O O . PHE A 1 116 ? 6.421 2.601 -14.529 1.00 90.50 116 PHE A O 1
ATOM 811 N N . CYS A 1 117 ? 6.510 2.061 -16.699 1.00 89.81 117 CYS A N 1
ATOM 812 C CA . CYS A 1 117 ? 7.763 2.769 -16.932 1.00 89.81 117 CYS A CA 1
ATOM 813 C C . CYS A 1 117 ? 7.652 4.277 -16.725 1.00 89.81 117 CYS A C 1
ATOM 815 O O . CYS A 1 117 ? 8.574 4.883 -16.176 1.00 89.81 117 CYS A O 1
ATOM 817 N N . SER A 1 118 ? 6.532 4.884 -17.116 1.00 90.38 118 SER A N 1
ATOM 818 C CA . SER A 1 118 ? 6.250 6.294 -16.844 1.00 90.38 118 SER A CA 1
ATOM 819 C C . SER A 1 118 ? 6.189 6.553 -15.341 1.00 90.38 118 SER A C 1
ATOM 821 O O . SER A 1 118 ? 6.826 7.482 -14.843 1.00 90.38 118 SER A O 1
ATOM 823 N N . TRP A 1 119 ? 5.519 5.674 -14.593 1.00 91.00 119 TRP A N 1
ATOM 824 C CA . TRP A 1 119 ? 5.446 5.760 -13.138 1.00 91.00 119 TRP A CA 1
ATOM 825 C C . TRP A 1 119 ? 6.800 5.555 -12.450 1.00 91.00 119 TRP A C 1
ATOM 827 O O . TRP A 1 119 ? 7.171 6.362 -11.597 1.00 91.00 119 TRP A O 1
ATOM 837 N N . VAL A 1 120 ? 7.581 4.542 -12.840 1.00 89.06 120 VAL A N 1
ATOM 838 C CA . VAL A 1 120 ? 8.944 4.327 -12.323 1.00 89.06 120 VAL A CA 1
ATOM 839 C C . VAL A 1 120 ? 9.788 5.576 -12.563 1.00 89.06 120 VAL A C 1
ATOM 841 O O . VAL A 1 120 ? 10.416 6.083 -11.639 1.00 89.06 120 VAL A O 1
ATOM 844 N N . ARG A 1 121 ? 9.759 6.122 -13.782 1.00 86.88 121 ARG A N 1
ATOM 845 C CA . ARG A 1 121 ? 10.536 7.305 -14.165 1.00 86.88 121 ARG A CA 1
ATOM 846 C C . ARG A 1 121 ? 10.100 8.563 -13.407 1.00 86.88 121 ARG A C 1
ATOM 848 O O . ARG A 1 121 ? 10.952 9.344 -12.997 1.00 86.88 121 ARG A O 1
ATOM 855 N N . ALA A 1 122 ? 8.802 8.746 -13.178 1.00 86.31 122 ALA A N 1
ATOM 856 C CA . ALA A 1 122 ? 8.285 9.860 -12.385 1.00 86.31 122 ALA A CA 1
ATOM 857 C C . ALA A 1 122 ? 8.819 9.833 -10.943 1.00 86.31 122 ALA A C 1
ATOM 859 O O . ALA A 1 122 ? 9.188 10.874 -10.405 1.00 86.31 122 ALA A O 1
ATOM 860 N N . ASN A 1 123 ? 8.917 8.644 -10.343 1.00 83.00 123 ASN A N 1
ATOM 861 C CA . ASN A 1 123 ? 9.456 8.477 -8.992 1.00 83.00 123 ASN A CA 1
ATOM 862 C C . ASN A 1 123 ? 10.994 8.471 -8.953 1.00 83.00 123 ASN A C 1
ATOM 864 O O . ASN A 1 123 ? 11.577 8.847 -7.940 1.00 83.00 123 ASN A O 1
ATOM 868 N N . PHE A 1 124 ? 11.651 8.126 -10.063 1.00 73.88 124 PHE A N 1
ATOM 869 C CA . PHE A 1 124 ? 13.108 8.177 -10.225 1.00 73.88 124 PHE A CA 1
ATOM 870 C C . PHE A 1 124 ? 13.663 9.602 -10.129 1.00 73.88 124 PHE A C 1
ATOM 872 O O . PHE A 1 124 ? 14.724 9.826 -9.551 1.00 73.88 124 PHE A O 1
ATOM 879 N N . PHE A 1 125 ? 12.935 10.582 -10.669 1.00 63.72 125 PHE A N 1
ATOM 880 C CA . PHE A 1 125 ? 13.332 11.994 -10.650 1.00 63.72 125 PHE A CA 1
ATOM 881 C C . PHE A 1 125 ? 12.786 12.784 -9.449 1.00 63.72 125 PHE A C 1
ATOM 883 O O . PHE A 1 125 ? 13.106 13.963 -9.310 1.00 63.72 125 PHE A O 1
ATOM 890 N N . ALA A 1 126 ? 11.977 12.159 -8.586 1.00 58.12 126 ALA A N 1
ATOM 891 C CA . ALA A 1 126 ? 11.304 12.827 -7.473 1.00 58.12 126 ALA A CA 1
ATOM 892 C C . ALA A 1 126 ? 12.231 13.277 -6.316 1.00 58.12 126 ALA A C 1
ATOM 894 O O . ALA A 1 126 ? 11.880 14.259 -5.661 1.00 58.12 126 ALA A O 1
ATOM 895 N N . PRO A 1 127 ? 13.416 12.678 -6.061 1.00 52.81 127 PRO A N 1
ATOM 896 C CA . PRO A 1 127 ? 14.377 13.237 -5.111 1.00 52.81 127 PRO A CA 1
ATOM 897 C C . PRO A 1 127 ? 15.581 13.881 -5.826 1.00 52.81 127 PRO A C 1
ATOM 899 O O . PRO A 1 127 ? 16.680 13.336 -5.815 1.00 52.81 127 PRO A O 1
ATOM 902 N N . GLN A 1 128 ? 15.408 15.068 -6.421 1.00 48.47 128 GLN A N 1
ATOM 903 C CA . GLN A 1 128 ? 16.521 15.901 -6.926 1.00 48.47 128 GLN A CA 1
ATOM 904 C C . GLN A 1 128 ? 16.838 17.113 -6.028 1.00 48.47 128 GLN A C 1
ATOM 906 O O . GLN A 1 128 ? 17.080 18.205 -6.516 1.00 48.47 128 GLN A O 1
ATOM 911 N N . GLU A 1 129 ? 16.901 16.914 -4.709 1.00 48.56 129 GLU A N 1
ATOM 912 C CA . GLU A 1 129 ? 17.466 17.902 -3.765 1.00 48.56 129 GLU A CA 1
ATOM 913 C C . GLU A 1 129 ? 18.657 17.314 -2.979 1.00 48.56 129 GLU A C 1
ATOM 915 O O . GLU A 1 129 ? 18.989 17.769 -1.889 1.00 48.56 129 GLU A O 1
ATOM 920 N N . ILE A 1 130 ? 19.317 16.263 -3.489 1.00 50.25 130 ILE A N 1
ATOM 921 C CA . ILE A 1 130 ? 20.563 15.754 -2.896 1.00 50.25 130 ILE A CA 1
ATOM 922 C C . ILE A 1 130 ? 21.558 15.424 -4.008 1.00 50.25 130 ILE A C 1
ATOM 924 O O . ILE A 1 130 ? 21.449 14.415 -4.698 1.00 50.25 130 ILE A O 1
ATOM 928 N N . SER A 1 131 ? 22.524 16.328 -4.162 1.00 48.69 131 SER A N 1
ATOM 929 C CA . SER A 1 131 ? 23.791 16.196 -4.887 1.00 48.69 131 SER A CA 1
ATOM 930 C C . SER A 1 131 ? 24.154 14.760 -5.319 1.00 48.69 131 SER A C 1
ATOM 932 O O . SER A 1 131 ? 24.542 13.925 -4.504 1.00 48.69 131 SER A O 1
ATOM 934 N N . GLY A 1 132 ? 24.060 14.485 -6.624 1.00 49.62 132 GLY A N 1
ATOM 935 C CA . GLY A 1 132 ? 24.857 13.454 -7.298 1.00 49.62 132 GLY A CA 1
ATOM 936 C C . GLY A 1 132 ? 24.502 11.977 -7.080 1.00 49.62 132 GLY A C 1
ATOM 937 O O . GLY A 1 132 ? 25.242 11.129 -7.578 1.00 49.62 132 GLY A O 1
ATOM 938 N N . LYS A 1 133 ? 23.407 11.623 -6.393 1.00 47.97 133 LYS A N 1
ATOM 939 C CA . LYS A 1 133 ? 22.967 10.218 -6.308 1.00 47.97 133 LYS A CA 1
ATOM 940 C C . LYS A 1 133 ? 21.980 9.883 -7.425 1.00 47.97 133 LYS A C 1
ATOM 942 O O . LYS A 1 133 ? 20.844 10.337 -7.421 1.00 47.97 133 LYS A O 1
ATOM 947 N N . VAL A 1 134 ? 22.405 9.035 -8.359 1.00 52.53 134 VAL A N 1
ATOM 948 C CA . VAL A 1 134 ? 21.479 8.314 -9.240 1.00 52.53 134 VAL A CA 1
ATOM 949 C C . VAL A 1 134 ? 20.708 7.336 -8.350 1.00 52.53 134 VAL A C 1
ATOM 951 O O . VAL A 1 134 ? 21.297 6.378 -7.849 1.00 52.53 134 VAL A O 1
ATOM 954 N N . SER A 1 135 ? 19.432 7.620 -8.076 1.00 60.75 135 SER A N 1
ATOM 955 C CA . SER A 1 135 ? 18.564 6.689 -7.348 1.00 60.75 135 SER A CA 1
ATOM 956 C C . SER A 1 135 ? 18.425 5.400 -8.156 1.00 60.75 135 SER A C 1
ATOM 958 O O . SER A 1 135 ? 18.429 5.430 -9.386 1.00 60.75 135 SER A O 1
ATOM 960 N N . SER A 1 136 ? 18.376 4.247 -7.495 1.00 76.25 136 SER A N 1
ATOM 961 C CA . SER A 1 136 ? 18.168 2.987 -8.215 1.00 76.25 136 SER A CA 1
ATOM 962 C C . SER A 1 136 ? 16.715 2.862 -8.678 1.00 76.25 136 SER A C 1
ATOM 964 O O . SER A 1 136 ? 15.792 3.430 -8.091 1.00 76.25 136 SER A O 1
ATOM 966 N N . THR A 1 137 ? 16.476 2.050 -9.704 1.00 80.19 137 THR A N 1
ATOM 967 C CA . THR A 1 137 ? 15.113 1.783 -10.171 1.00 80.19 137 THR A CA 1
ATOM 968 C C . THR A 1 137 ? 14.237 1.133 -9.088 1.00 80.19 137 THR A C 1
ATOM 970 O O . THR A 1 137 ? 13.035 1.379 -9.037 1.00 80.19 137 THR A O 1
ATOM 973 N N . TYR A 1 138 ? 14.844 0.365 -8.176 1.00 85.00 138 TYR A N 1
ATOM 974 C CA . TYR A 1 138 ? 14.165 -0.214 -7.015 1.00 85.00 138 TYR A CA 1
ATOM 975 C C . TYR A 1 138 ? 13.699 0.857 -6.015 1.00 85.00 138 TYR A C 1
ATOM 977 O O . TYR A 1 138 ? 12.542 0.844 -5.606 1.00 85.00 138 TYR A O 1
ATOM 985 N N . GLU A 1 139 ? 14.551 1.831 -5.681 1.00 86.81 139 GLU A N 1
ATOM 986 C CA . GLU A 1 139 ? 14.172 2.954 -4.803 1.00 86.81 139 GLU A CA 1
ATOM 987 C C . GLU A 1 139 ? 13.004 3.760 -5.397 1.00 86.81 139 GLU A C 1
ATOM 989 O O . GLU A 1 139 ? 12.112 4.199 -4.675 1.00 86.81 139 GLU A O 1
ATOM 994 N N . SER A 1 140 ? 12.955 3.894 -6.725 1.00 87.44 140 SER A N 1
ATOM 995 C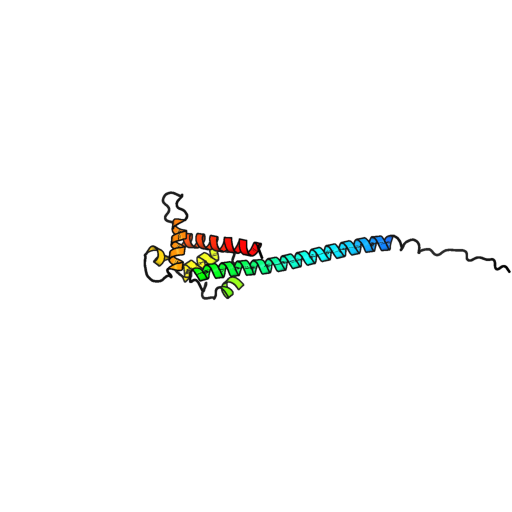 CA . SER A 1 140 ? 11.835 4.551 -7.416 1.00 87.44 140 SER A CA 1
ATOM 996 C C . SER A 1 140 ? 10.520 3.793 -7.224 1.00 87.44 140 SER A C 1
ATOM 998 O O . SER A 1 140 ? 9.474 4.404 -6.997 1.00 87.44 140 SER A O 1
ATOM 1000 N N . ILE A 1 141 ? 10.570 2.458 -7.274 1.00 90.38 141 ILE A N 1
ATOM 1001 C CA . ILE A 1 141 ? 9.415 1.609 -6.967 1.00 90.38 141 ILE A CA 1
ATOM 1002 C C . ILE A 1 141 ? 9.025 1.771 -5.494 1.00 90.38 141 ILE A C 1
ATOM 1004 O O . ILE A 1 141 ? 7.842 1.937 -5.209 1.00 90.38 141 ILE A O 1
ATOM 1008 N N . GLU A 1 142 ? 9.977 1.772 -4.556 1.00 90.88 142 GLU A N 1
ATOM 1009 C CA . GLU A 1 142 ? 9.677 1.971 -3.131 1.00 90.88 142 GLU A CA 1
ATOM 1010 C C . GLU A 1 142 ? 8.978 3.311 -2.869 1.00 90.88 142 GLU A C 1
ATOM 1012 O O . GLU A 1 142 ? 7.972 3.340 -2.154 1.00 90.88 142 GLU A O 1
ATOM 1017 N N . ILE A 1 143 ? 9.454 4.403 -3.476 1.00 90.31 143 ILE A N 1
ATOM 1018 C CA . ILE A 1 143 ? 8.833 5.734 -3.376 1.00 90.31 143 ILE A CA 1
ATOM 1019 C C . ILE A 1 143 ? 7.404 5.693 -3.922 1.00 90.31 143 ILE A C 1
ATOM 1021 O O . ILE A 1 143 ? 6.458 6.095 -3.238 1.00 90.31 143 ILE A O 1
ATOM 1025 N N . GLY A 1 144 ? 7.228 5.157 -5.129 1.00 91.06 144 GLY A N 1
ATOM 1026 C CA . GLY A 1 144 ? 5.919 5.104 -5.762 1.00 91.06 144 GLY A CA 1
ATOM 1027 C C . GLY A 1 144 ? 4.924 4.242 -4.978 1.00 91.06 144 GLY A C 1
ATOM 1028 O O . GLY A 1 144 ? 3.778 4.650 -4.772 1.00 91.06 144 GLY A O 1
ATOM 1029 N N . VAL A 1 145 ? 5.345 3.067 -4.493 1.00 93.69 145 VAL A N 1
ATOM 1030 C CA . VAL A 1 145 ? 4.498 2.198 -3.660 1.00 93.69 145 VAL A CA 1
ATOM 1031 C C . VAL A 1 145 ? 4.173 2.886 -2.340 1.00 93.69 145 VAL A C 1
ATOM 1033 O O . VAL A 1 145 ? 3.028 2.831 -1.897 1.00 93.69 145 VAL A O 1
ATOM 1036 N N . THR A 1 146 ? 5.128 3.590 -1.730 1.00 93.88 146 THR A N 1
ATOM 1037 C CA . THR A 1 146 ? 4.878 4.371 -0.510 1.00 93.88 146 THR A CA 1
ATOM 1038 C C . THR A 1 146 ? 3.775 5.406 -0.729 1.00 93.88 146 THR A C 1
ATOM 1040 O O . THR A 1 146 ? 2.912 5.566 0.140 1.00 93.88 146 THR A O 1
ATOM 1043 N N . SER A 1 147 ? 3.742 6.070 -1.890 1.00 93.50 147 SER A N 1
ATOM 1044 C CA . SER A 1 147 ? 2.659 7.002 -2.233 1.00 93.50 147 SER A CA 1
ATOM 1045 C C . SER A 1 147 ? 1.307 6.293 -2.349 1.00 93.50 147 SER A C 1
ATOM 1047 O O . SER A 1 147 ? 0.335 6.741 -1.743 1.00 93.50 147 SER A O 1
ATOM 1049 N N . ILE A 1 148 ? 1.243 5.158 -3.054 1.00 92.50 148 ILE A N 1
ATOM 1050 C CA . ILE A 1 148 ? 0.006 4.366 -3.201 1.00 92.50 148 ILE A CA 1
ATOM 1051 C C . ILE A 1 148 ? -0.513 3.910 -1.830 1.00 92.50 148 ILE A C 1
ATOM 1053 O O . ILE A 1 148 ? -1.697 4.048 -1.522 1.00 92.50 148 ILE A O 1
ATOM 1057 N N . VAL A 1 149 ? 0.381 3.408 -0.976 1.00 93.44 149 VAL A N 1
ATOM 1058 C CA . VAL A 1 149 ? 0.054 2.974 0.388 1.00 93.44 149 VAL A CA 1
ATOM 1059 C C . VAL A 1 149 ? -0.400 4.148 1.257 1.00 93.44 149 VAL A C 1
ATOM 1061 O O . VAL A 1 149 ? -1.285 3.991 2.097 1.00 93.44 149 VAL A O 1
ATOM 1064 N N . SER A 1 150 ? 0.170 5.336 1.064 1.00 94.88 150 SER A N 1
ATOM 1065 C CA . SER A 1 150 ? -0.249 6.537 1.792 1.00 94.88 150 SER A CA 1
ATOM 1066 C C . SER A 1 150 ? -1.682 6.934 1.448 1.00 94.88 150 SER A C 1
ATOM 1068 O O . SER A 1 150 ? -2.455 7.268 2.346 1.00 94.88 150 SER A O 1
ATOM 1070 N N . ASP A 1 151 ? -2.071 6.846 0.178 1.00 92.88 151 ASP A N 1
ATOM 1071 C CA . ASP A 1 151 ? -3.451 7.106 -0.235 1.00 92.88 151 ASP A CA 1
ATOM 1072 C C . ASP A 1 151 ? -4.408 6.012 0.247 1.00 92.88 151 ASP A C 1
ATOM 1074 O O . ASP A 1 151 ? -5.508 6.318 0.707 1.00 92.88 151 ASP A O 1
ATOM 1078 N N . ALA A 1 152 ? -3.962 4.755 0.265 1.00 89.75 152 ALA A N 1
ATOM 1079 C CA . ALA A 1 152 ? -4.718 3.657 0.856 1.00 89.75 152 ALA A CA 1
ATOM 1080 C C . ALA A 1 152 ? -4.977 3.857 2.357 1.00 89.75 152 ALA A C 1
ATOM 1082 O O . ALA A 1 152 ? -6.094 3.634 2.813 1.00 89.75 152 ALA A O 1
ATOM 1083 N N . LYS A 1 153 ? -3.994 4.345 3.124 1.00 90.88 153 LYS A N 1
ATOM 1084 C CA . LYS A 1 153 ? -4.180 4.678 4.549 1.00 90.88 153 LYS A CA 1
ATOM 1085 C C . LYS A 1 153 ? -5.194 5.805 4.756 1.00 90.88 153 LYS A C 1
ATOM 1087 O O . LYS A 1 153 ? -5.980 5.743 5.697 1.00 90.88 153 LYS A O 1
ATOM 1092 N N . LYS A 1 154 ? -5.210 6.816 3.878 1.00 92.69 154 LYS A N 1
ATOM 1093 C CA . LYS A 1 154 ? -6.230 7.881 3.916 1.00 92.69 154 LYS A CA 1
ATOM 1094 C C . LYS A 1 154 ? -7.622 7.325 3.617 1.00 92.69 154 LYS A C 1
ATOM 1096 O O . LYS A 1 154 ? -8.565 7.676 4.314 1.00 92.69 154 LYS A O 1
ATOM 1101 N N . ALA A 1 155 ? -7.739 6.454 2.614 1.00 86.75 155 ALA A N 1
ATOM 1102 C CA . ALA A 1 155 ? -8.997 5.794 2.277 1.00 86.75 155 ALA A CA 1
ATOM 1103 C C . ALA A 1 155 ? -9.493 4.899 3.423 1.00 86.75 155 ALA A C 1
ATOM 1105 O O . ALA A 1 155 ? -10.669 4.946 3.763 1.00 86.75 155 ALA A O 1
ATOM 1106 N N . ALA A 1 156 ? -8.589 4.153 4.061 1.00 85.00 156 ALA A N 1
ATOM 1107 C CA . ALA A 1 156 ? -8.896 3.316 5.215 1.00 85.00 156 ALA A CA 1
ATOM 1108 C C . ALA A 1 156 ? -9.410 4.123 6.415 1.00 85.00 156 ALA A C 1
ATOM 1110 O O . ALA A 1 156 ? -10.334 3.695 7.093 1.00 85.00 156 ALA A O 1
ATOM 1111 N N . ALA A 1 157 ? -8.834 5.301 6.666 1.00 85.25 157 ALA A N 1
ATOM 1112 C CA . ALA A 1 157 ? -9.265 6.187 7.746 1.00 85.25 157 ALA A CA 1
ATOM 1113 C C . ALA A 1 157 ? -10.601 6.904 7.468 1.00 85.25 157 ALA A C 1
ATOM 1115 O O . ALA A 1 157 ? -11.187 7.467 8.389 1.00 85.25 157 ALA A O 1
ATOM 1116 N N . ALA A 1 158 ? -11.055 6.923 6.212 1.00 84.38 158 ALA A N 1
ATOM 1117 C CA . ALA A 1 158 ? -12.288 7.581 5.784 1.00 84.38 158 ALA A CA 1
ATOM 1118 C C . ALA A 1 158 ? -13.488 6.621 5.643 1.00 84.38 158 ALA A C 1
ATOM 1120 O O . ALA A 1 158 ? -14.561 7.074 5.240 1.00 84.38 158 ALA A O 1
ATOM 1121 N N . ALA A 1 159 ? -13.292 5.325 5.915 1.00 74.06 159 ALA A N 1
ATOM 1122 C CA . ALA A 1 159 ? -14.277 4.256 5.735 1.00 74.06 159 ALA A CA 1
ATOM 1123 C C . ALA A 1 159 ? -15.153 4.009 6.972 1.00 74.06 159 ALA A C 1
ATOM 1125 O O . ALA A 1 159 ? -14.681 4.249 8.107 1.00 74.06 159 ALA A O 1
#

Foldseek 3Di:
DDDDDDDDDDDDDDPPCPPVVVVVVVVVVVVVVVVVVVVVVVVVVVVLQVQLQVQLLVLLCVLCVQLVRQDFPNHGSVVVVVPDRLLPLLNVLVRCCVPQPLVCLVVVDPRGDPSNSVQLVVLQPVPPPDPDDRDDSSVSSSSSSNVSSVVSNVRSNVD